Protein 3DMI (pdb70)

InterPro domains:
  IPR008168 Cytochrome c, class IC [PR00605] (57-68)
  IPR008168 Cytochrome c, class IC [PR00605] (102-124)
  IPR009056 Cytochrome c-like domain [PF13442] (48-124)
  IPR009056 Cytochrome c-like domain [PS51007] (46-128)
  IPR023655 Cytochrome c6 [MF_00594] (46-132)
  IPR023655 Cytochrome c6 [PTHR34688] (29-133)
  IPR036909 Cytochrome c-like domain superfamily [G3DSA:1.10.760.10] (46-133)
  IPR036909 Cytochrome c-like domain superfamily [SSF46626] (40-132)

Struct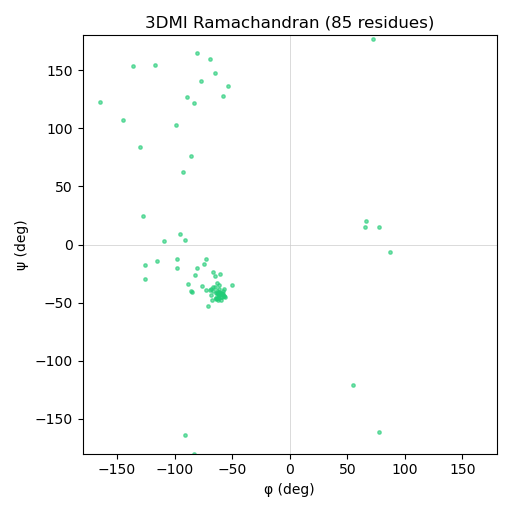ure (mmCIF, N/CA/C/O backbone):
data_3DMI
#
_entry.id   3DMI
#
_cell.length_a   80.385
_cell.length_b   80.385
_cell.length_c   80.385
_cell.angle_alpha   90.00
_cell.angle_beta   90.00
_cell.angle_gamma   90.00
#
_symmetry.space_group_name_H-M   'I 2 3'
#
loop_
_entity.id
_entity.type
_entity.pdbx_description
1 polymer 'cytochrome c6'
2 non-polymer 'MAGNESIUM ION'
3 non-polymer 'HEME C'
4 water water
#
loop_
_atom_site.group_PDB
_atom_site.id
_atom_site.type_symbol
_atom_site.label_atom_id
_atom_site.label_alt_id
_atom_site.label_comp_id
_atom_site.label_asym_id
_atom_site.label_entity_id
_atom_site.label_seq_id
_atom_site.pdbx_PDB_ins_code
_atom_site.Cartn_x
_atom_site.Cartn_y
_atom_site.Cartn_z
_atom_site.occupancy
_atom_site.B_iso_or_equiv
_atom_site.auth_seq_id
_atom_site.auth_comp_id
_atom_site.auth_asym_id
_atom_site.auth_atom_id
_atom_site.pdbx_PDB_model_num
ATOM 1 N N . GLY A 1 1 ? 5.704 83.070 34.332 1.00 17.10 46 GLY A N 1
ATOM 2 C CA . GLY A 1 1 ? 6.710 83.280 33.253 1.00 15.74 46 GLY A CA 1
ATOM 3 C C . GLY A 1 1 ? 6.144 83.936 32.008 1.00 15.31 46 GLY A C 1
ATOM 4 O O . GLY A 1 1 ? 4.944 84.216 31.924 1.00 15.96 46 GLY A O 1
ATOM 5 N N . ASP A 1 2 ? 7.020 84.177 31.038 1.00 13.98 47 ASP A N 1
ATOM 6 C CA . ASP A 1 2 ? 6.640 84.749 29.754 1.00 12.77 47 ASP A CA 1
ATOM 7 C C . ASP A 1 2 ? 6.517 83.604 28.755 1.00 12.39 47 ASP A C 1
ATOM 8 O O . ASP A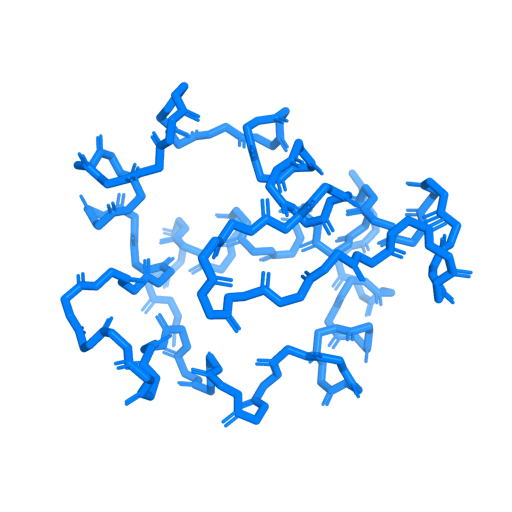 1 2 ? 7.528 83.077 28.276 1.00 12.56 47 ASP A O 1
ATOM 13 N N . VAL A 1 3 ? 5.284 83.200 28.448 1.00 11.63 48 VAL A N 1
ATOM 14 C CA . VAL A 1 3 ? 5.063 82.055 27.552 1.00 11.24 48 VAL A CA 1
ATOM 15 C C . VAL A 1 3 ? 5.333 82.372 26.079 1.00 11.04 48 VAL A C 1
ATOM 16 O O . VAL A 1 3 ? 5.479 81.465 25.262 1.00 11.22 48 VAL A O 1
ATOM 20 N N . GLY A 1 4 ? 5.393 83.660 25.748 1.00 10.88 49 GLY A N 1
ATOM 21 C CA . GLY A 1 4 ? 5.743 84.091 24.394 1.00 10.52 49 GLY A CA 1
ATOM 22 C C . GLY A 1 4 ? 7.216 83.833 24.146 1.00 10.44 49 GLY A C 1
ATOM 23 O O . GLY A 1 4 ? 7.596 83.184 23.167 1.00 10.87 49 GLY A O 1
ATOM 24 N N . ALA A 1 5 ? 8.043 84.338 25.058 1.00 10.37 50 ALA A N 1
ATOM 25 C CA . ALA A 1 5 ? 9.466 84.042 25.062 1.00 9.82 50 ALA A CA 1
ATOM 26 C C . ALA A 1 5 ? 9.664 82.534 25.178 1.00 9.81 50 ALA A C 1
ATOM 27 O O . ALA A 1 5 ? 10.495 81.967 24.472 1.00 9.90 50 ALA A O 1
ATOM 29 N N . GLY A 1 6 ? 8.876 81.892 26.047 1.00 9.02 51 GLY A N 1
ATOM 30 C CA . GLY A 1 6 ? 8.940 80.439 26.239 1.00 9.05 51 GLY A CA 1
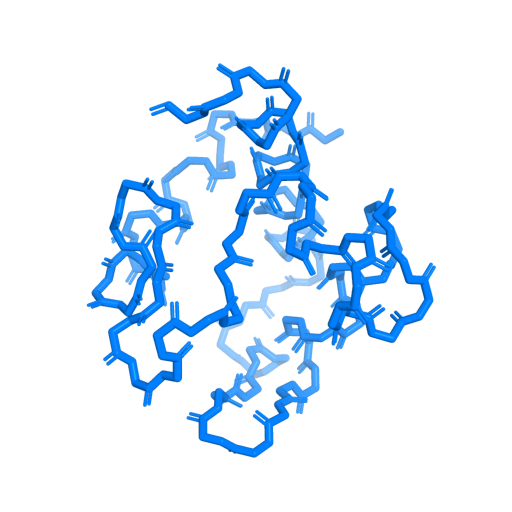ATOM 31 C C . GLY A 1 6 ? 8.704 79.646 24.963 1.00 8.86 51 GLY A C 1
ATOM 32 O O . GLY A 1 6 ? 9.431 78.693 24.671 1.00 8.49 51 GLY A O 1
ATOM 33 N N . GLU A 1 7 ? 7.703 80.052 24.184 1.00 9.02 52 GLU A N 1
ATOM 34 C CA . GLU A 1 7 ? 7.419 79.389 22.913 1.00 9.50 52 GLU A CA 1
ATOM 35 C C . GLU A 1 7 ? 8.585 79.514 21.929 1.00 9.39 52 GLU A C 1
ATOM 36 O O . GLU A 1 7 ? 8.938 78.544 21.244 1.00 8.79 52 GLU A O 1
ATOM 42 N N . GLN A 1 8 ? 9.189 80.702 21.873 1.00 9.82 53 GLN A N 1
ATOM 43 C CA . GLN A 1 8 ? 10.342 80.926 20.999 1.00 10.58 53 GLN A CA 1
ATOM 44 C C . GLN A 1 8 ? 11.522 80.035 21.402 1.00 9.74 53 GLN A C 1
ATOM 45 O O . GLN A 1 8 ? 12.158 79.408 20.552 1.00 10.32 53 GLN A O 1
ATOM 51 N N . ILE A 1 9 ? 11.802 79.980 22.700 1.00 9.05 54 ILE A N 1
ATOM 52 C CA . ILE A 1 9 ? 12.858 79.106 23.228 1.00 8.72 54 ILE A CA 1
ATOM 53 C C . ILE A 1 9 ? 12.542 77.648 22.905 1.00 8.26 54 ILE A C 1
ATOM 54 O O . ILE A 1 9 ? 13.424 76.883 22.501 1.00 8.45 54 ILE A O 1
ATOM 59 N N . PHE A 1 10 ? 11.274 77.272 23.056 1.00 7.91 55 PHE A N 1
ATOM 60 C CA . PHE A 1 10 ? 10.853 75.902 22.770 1.00 7.85 55 PHE A CA 1
ATOM 61 C C . PHE A 1 10 ? 11.084 75.554 21.307 1.00 8.71 55 PHE A C 1
ATOM 62 O O . PHE A 1 10 ? 11.656 74.508 20.989 1.00 8.57 55 PHE A O 1
ATOM 70 N N . ASN A 1 11 ? 10.662 76.443 20.412 1.00 9.36 56 ASN A N 1
ATOM 71 C CA . ASN A 1 11 ? 10.825 76.176 18.993 1.00 10.53 56 ASN A CA 1
ATOM 72 C C . ASN A 1 11 ? 12.292 76.021 18.594 1.00 10.42 56 ASN A C 1
ATOM 73 O O . ASN A 1 11 ? 12.621 75.199 17.731 1.00 11.72 56 ASN A O 1
ATOM 78 N N . ALA A 1 12 ? 13.165 76.784 19.251 1.00 10.26 57 ALA A N 1
ATOM 79 C CA . ALA A 1 12 ? 14.592 76.772 18.926 1.00 10.22 57 ALA A CA 1
ATOM 80 C C . ALA A 1 12 ? 15.382 75.630 19.569 1.00 9.92 57 ALA A C 1
ATOM 81 O O . ALA A 1 12 ? 16.416 75.224 19.032 1.00 11.66 57 ALA A O 1
ATOM 83 N N . ASN A 1 13 ? 14.905 75.111 20.705 1.00 8.78 58 ASN A N 1
ATOM 84 C CA . ASN A 1 13 ? 15.702 74.190 21.518 1.00 8.09 58 ASN A CA 1
ATOM 85 C C . ASN A 1 13 ? 15.054 72.848 21.845 1.00 7.72 58 ASN A C 1
ATOM 86 O O . ASN A 1 13 ? 15.750 71.912 22.252 1.00 8.76 58 ASN A O 1
ATOM 91 N N . CYS A 1 14 ? 13.730 72.762 21.692 1.00 7.63 59 CYS A N 1
ATOM 92 C CA . CYS A 1 14 ? 12.972 71.621 22.210 1.00 7.29 59 CYS A CA 1
ATOM 93 C C . CYS A 1 14 ? 12.113 70.909 21.187 1.00 7.56 59 CYS A C 1
ATOM 94 O O . CYS A 1 14 ? 11.877 69.708 21.325 1.00 7.77 59 CYS A O 1
ATOM 97 N N . ALA A 1 15 ? 11.630 71.637 20.182 1.00 7.59 60 ALA A N 1
ATOM 98 C CA . ALA A 1 15 ? 10.642 71.084 19.257 1.00 8.73 60 ALA A CA 1
ATOM 99 C C . ALA A 1 15 ? 11.177 69.949 18.381 1.00 8.95 60 ALA A C 1
ATOM 100 O O . ALA A 1 15 ? 10.402 69.121 17.911 1.00 10.15 60 ALA A O 1
ATOM 102 N N . ALA A 1 16 ? 12.488 69.889 18.166 1.00 9.14 61 ALA A N 1
ATOM 103 C CA . ALA A 1 16 ? 13.052 68.783 17.384 1.00 9.39 61 ALA A CA 1
ATOM 104 C C . ALA A 1 16 ? 12.781 67.427 18.040 1.00 9.24 61 ALA A C 1
ATOM 105 O O . ALA A 1 16 ? 12.527 66.437 17.343 1.00 10.88 61 ALA A O 1
ATOM 107 N N . CYS A 1 17 ? 12.853 67.370 19.371 1.00 8.78 62 CYS A N 1
ATOM 108 C CA . CYS A 1 17 ? 12.550 66.147 20.107 1.00 7.73 62 CYS A CA 1
ATOM 109 C C . CYS A 1 17 ? 11.136 66.098 20.682 1.00 7.84 62 CYS A C 1
ATOM 110 O O . CYS A 1 17 ? 10.645 65.019 21.009 1.00 8.09 62 CYS A O 1
ATOM 113 N N . HIS A 1 18 ? 10.499 67.256 20.827 1.00 7.58 63 HIS A N 1
ATOM 114 C CA . HIS A 1 18 ? 9.226 67.350 21.544 1.00 7.34 63 HIS A CA 1
ATOM 115 C C . HIS A 1 18 ? 8.119 68.051 20.730 1.00 8.30 63 HIS A C 1
ATOM 116 O O . HIS A 1 18 ? 7.179 68.582 21.311 1.00 8.46 63 HIS A O 1
ATOM 123 N N . ALA A 1 19 ? 8.214 68.049 19.397 1.00 9.49 64 ALA A N 1
ATOM 124 C CA . ALA A 1 19 ? 7.177 68.691 18.573 1.00 10.05 64 ALA A CA 1
ATOM 125 C C . ALA A 1 19 ? 5.789 68.169 18.919 1.00 10.16 64 ALA A C 1
ATOM 126 O O . ALA A 1 19 ? 5.604 66.962 19.106 1.00 10.51 64 ALA A O 1
ATOM 128 N N . GLY A 1 20 ? 4.827 69.084 19.012 1.00 10.47 65 GLY A N 1
ATOM 129 C CA . GLY A 1 20 ? 3.454 68.731 19.354 1.00 10.64 65 GLY A CA 1
ATOM 130 C C . GLY A 1 20 ? 3.315 68.183 20.759 1.00 10.42 65 GLY A C 1
ATOM 131 O O . GLY A 1 20 ? 2.300 67.572 21.095 1.00 10.89 65 GLY A O 1
ATOM 132 N N . GLY 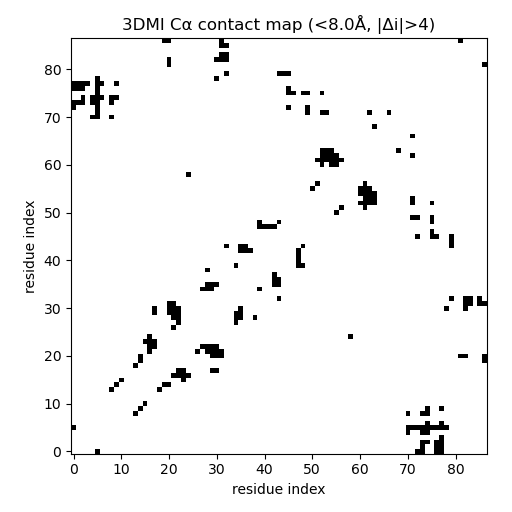A 1 21 ? 4.351 68.388 21.574 1.00 9.95 66 GLY A N 1
ATOM 133 C CA . GLY A 1 21 ? 4.386 67.899 22.951 1.00 9.86 66 GLY A CA 1
ATOM 134 C C . GLY A 1 21 ? 4.688 66.419 23.089 1.00 9.15 66 GLY A C 1
ATOM 135 O O . GLY A 1 21 ? 4.480 65.836 24.155 1.00 9.60 66 GLY A O 1
ATOM 136 N N . GLN A 1 22 ? 5.188 65.803 22.024 1.00 8.54 67 GLN A N 1
ATOM 137 C CA . GLN A 1 22 ? 5.481 64.371 22.057 1.00 8.37 67 GLN A CA 1
ATOM 138 C C . GLN A 1 22 ? 6.926 64.135 22.509 1.00 8.00 67 GLN A C 1
ATOM 139 O O . GLN A 1 22 ? 7.539 65.020 23.096 1.00 7.27 67 GLN A O 1
ATOM 145 N N . ASN A 1 23 ? 7.452 62.935 22.290 1.00 7.12 68 ASN A N 1
ATOM 146 C CA . ASN A 1 23 ? 8.854 62.658 22.604 1.00 7.41 68 ASN A CA 1
ATOM 147 C C . ASN A 1 23 ? 9.424 61.695 21.581 1.00 7.89 68 ASN A C 1
ATOM 148 O O . ASN A 1 23 ? 9.106 60.512 21.595 1.00 8.12 68 ASN A O 1
ATOM 153 N N . VAL A 1 24 ? 10.268 62.221 20.701 1.00 8.38 69 VAL A N 1
ATOM 154 C CA . VAL A 1 24 ? 10.817 61.442 19.594 1.00 8.90 69 VAL A CA 1
ATOM 155 C C . VAL A 1 24 ? 11.655 60.260 20.067 1.00 9.07 69 VAL A C 1
ATOM 156 O O . VAL A 1 24 ? 11.569 59.146 19.524 1.00 9.01 69 VAL A O 1
ATOM 160 N N . ILE A 1 25 ? 12.475 60.515 21.081 1.00 9.37 70 ILE A N 1
ATOM 161 C CA . ILE A 1 25 ? 13.513 59.581 21.496 1.00 10.38 70 ILE A CA 1
ATOM 162 C C . ILE A 1 25 ? 13.019 58.561 22.517 1.00 9.88 70 ILE A C 1
ATOM 163 O O . ILE A 1 25 ? 13.467 57.420 22.515 1.00 9.94 70 ILE A O 1
ATOM 168 N N . MET A 1 26 ? 12.104 58.985 23.39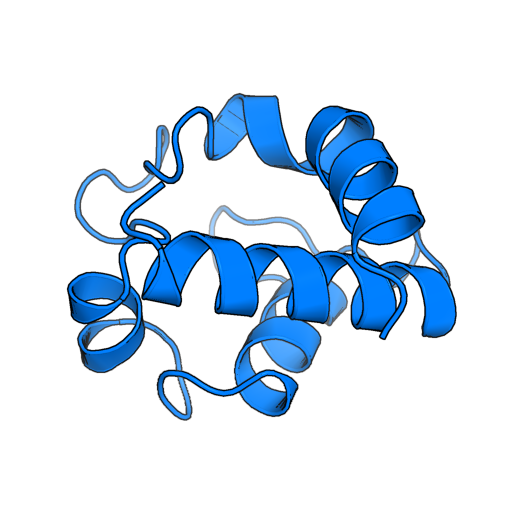0 1.00 9.59 71 MET A N 1
ATOM 169 C CA . MET A 1 26 ? 11.507 58.109 24.387 1.00 10.04 71 MET A CA 1
ATOM 170 C C . MET A 1 26 ? 9.999 58.289 24.303 1.00 9.11 71 MET A C 1
ATOM 171 O O . MET A 1 26 ? 9.429 59.097 25.036 1.00 8.55 71 MET A O 1
ATOM 176 N N . PRO A 1 27 ? 9.349 57.566 23.376 1.00 8.35 72 PRO A N 1
ATOM 177 C CA . PRO A 1 27 ? 7.968 57.836 22.951 1.00 8.16 72 PRO A CA 1
ATOM 178 C C . PRO A 1 27 ? 6.903 58.008 24.035 1.00 8.00 72 PRO A C 1
ATOM 179 O O . PRO A 1 27 ? 5.975 58.807 23.862 1.00 7.82 72 PRO A O 1
ATOM 183 N N . GLU A 1 28 ? 7.013 57.275 25.136 1.00 7.84 73 GLU A N 1
ATOM 184 C CA . GLU A 1 28 ? 5.998 57.394 26.175 1.00 8.27 73 GLU A CA 1
ATOM 185 C C . GLU A 1 28 ? 6.196 58.598 27.086 1.00 7.84 73 GLU A C 1
ATOM 186 O O . GLU A 1 28 ? 5.247 59.040 27.735 1.00 8.24 73 GLU A O 1
ATOM 192 N N . LYS A 1 29 ? 7.412 59.137 27.115 1.00 7.58 74 LYS A N 1
ATOM 193 C CA . LYS A 1 29 ? 7.739 60.187 28.075 1.00 7.55 74 LYS A CA 1
ATOM 194 C C . LYS A 1 29 ? 7.513 61.563 27.463 1.00 7.17 74 LYS A C 1
ATOM 195 O O . LYS A 1 29 ? 8.424 62.392 27.344 1.00 6.75 74 LYS A O 1
ATOM 201 N N . THR A 1 30 ? 6.255 61.816 27.116 1.00 7.19 75 THR A N 1
ATOM 202 C CA . THR A 1 30 ? 5.887 63.013 26.374 1.00 6.94 75 THR A CA 1
ATOM 203 C C . THR A 1 30 ? 5.710 64.209 27.295 1.00 6.45 75 THR A C 1
ATOM 204 O O . THR A 1 30 ? 5.868 64.100 28.520 1.00 6.57 75 THR A O 1
ATOM 208 N N . LEU A 1 31 ? 5.372 65.347 26.699 1.00 6.53 76 LEU A N 1
ATOM 209 C CA . LEU A 1 31 ? 5.091 66.557 27.461 1.00 6.51 76 LEU A CA 1
ATOM 210 C C . LEU A 1 31 ? 3.594 66.725 27.718 1.00 6.93 76 LEU A C 1
ATOM 211 O O . LEU A 1 31 ? 3.168 67.763 28.219 1.00 7.25 76 LEU A O 1
ATOM 216 N N . GLU A 1 32 ? 2.807 65.700 27.395 1.00 7.19 77 GLU A N 1
ATOM 217 C CA . GLU A 1 32 ? 1.390 65.690 27.762 1.00 7.80 77 GLU A CA 1
ATOM 218 C C . GLU A 1 32 ? 1.268 65.640 29.279 1.00 7.12 77 GLU A C 1
ATOM 219 O O . GLU A 1 32 ? 2.117 65.049 29.965 1.00 7.41 77 GLU A O 1
ATOM 225 N N . LYS A 1 33 ? 0.225 66.269 29.807 1.00 7.15 78 LYS A N 1
ATOM 226 C CA . LYS A 1 33 ? 0.093 66.399 31.265 1.00 7.47 78 LYS A CA 1
ATOM 227 C C . LYS A 1 33 ? 0.108 65.051 31.985 1.00 7.24 78 LYS A C 1
ATOM 228 O O . LYS A 1 33 ? 0.718 64.919 33.048 1.00 7.79 78 LYS A O 1
ATOM 234 N N . GLU A 1 34 ? -0.519 64.048 31.380 1.00 7.31 79 GLU A N 1
ATOM 235 C CA . GLU A 1 34 ? -0.581 62.716 31.968 1.00 7.14 79 GLU A CA 1
ATOM 236 C C . GLU A 1 34 ? 0.799 62.061 32.019 1.00 7.21 79 GLU A C 1
ATOM 237 O O . GLU A 1 34 ? 1.125 61.353 32.975 1.00 7.36 79 GLU A O 1
ATOM 243 N N . ALA A 1 35 ? 1.608 62.299 30.991 1.00 6.84 80 ALA A N 1
ATOM 244 C CA . ALA A 1 35 ? 2.962 61.752 30.956 1.00 7.23 80 ALA A CA 1
ATOM 245 C C . ALA A 1 35 ? 3.871 62.470 31.944 1.00 7.61 80 ALA A C 1
ATOM 246 O O . ALA A 1 35 ? 4.691 61.835 32.613 1.00 7.62 80 ALA A O 1
ATOM 248 N N . LEU A 1 36 ? 3.724 63.787 32.059 1.00 7.50 81 LEU A N 1
ATOM 249 C CA . LEU A 1 36 ? 4.455 64.528 33.092 1.00 7.51 81 LEU A CA 1
ATOM 250 C C . LEU A 1 36 ? 4.123 63.993 34.481 1.00 7.34 81 LEU A C 1
ATOM 251 O O . LEU A 1 36 ? 5.014 63.818 35.322 1.00 7.53 81 LEU A O 1
ATOM 256 N N . ASP A 1 37 ? 2.842 63.712 34.719 1.00 7.36 82 ASP A N 1
ATOM 257 C CA . ASP A 1 37 ? 2.424 63.165 36.007 1.00 7.06 82 ASP A CA 1
ATOM 258 C C . ASP A 1 37 ? 3.148 61.853 36.307 1.00 7.27 82 ASP A C 1
ATOM 259 O O . ASP A 1 37 ? 3.543 61.602 37.450 1.00 7.70 82 ASP A O 1
ATOM 264 N N . GLN A 1 38 ? 3.320 61.021 35.283 1.00 6.90 83 GLN A N 1
ATOM 265 C CA . GLN A 1 38 ? 3.872 59.676 35.456 1.00 7.41 83 GLN A CA 1
ATOM 266 C C . GLN A 1 38 ? 5.391 59.604 35.457 1.00 7.25 83 GLN A C 1
ATOM 267 O O . GLN A 1 38 ? 5.979 58.863 36.244 1.00 7.08 83 GLN A O 1
ATOM 273 N N . TYR A 1 39 ? 6.023 60.364 34.568 1.00 6.85 84 TYR A N 1
ATOM 274 C CA . TYR A 1 39 ? 7.417 60.146 34.219 1.00 6.78 84 TYR A CA 1
ATOM 275 C C . TYR A 1 39 ? 8.378 61.266 34.598 1.00 6.70 84 TYR A C 1
ATOM 276 O O . TYR A 1 39 ? 9.593 61.054 34.566 1.00 7.12 84 TYR A O 1
ATOM 285 N N . LEU A 1 40 ? 7.868 62.451 34.938 1.00 6.85 85 LEU A N 1
ATOM 286 C CA . LEU A 1 40 ? 8.760 63.545 35.323 1.00 6.78 85 LEU A CA 1
ATOM 287 C C . LEU A 1 40 ? 9.010 63.501 36.823 1.00 6.94 85 LEU A C 1
ATOM 288 O O . LEU A 1 40 ? 8.064 63.474 37.606 1.00 7.25 85 LEU A O 1
ATOM 293 N N . ALA A 1 41 ? 10.280 63.489 37.220 1.00 7.83 86 ALA A N 1
ATOM 294 C CA . ALA A 1 41 ? 10.629 63.521 38.638 1.00 8.64 86 ALA A CA 1
ATOM 295 C C . ALA A 1 41 ? 10.038 64.769 39.273 1.00 9.38 86 ALA A C 1
ATOM 296 O O . ALA A 1 41 ? 10.237 65.882 38.769 1.00 9.39 86 ALA A O 1
ATOM 298 N N . GLY A 1 42 ? 9.304 64.592 40.369 1.00 10.08 87 GLY A N 1
ATOM 299 C CA . GLY A 1 42 ? 8.646 65.716 41.016 1.00 10.78 87 GLY A CA 1
ATOM 300 C C . GLY A 1 42 ? 7.266 66.049 40.471 1.00 11.08 87 GLY A C 1
ATOM 301 O O . GLY A 1 42 ? 6.577 66.908 41.009 1.00 12.66 87 GLY A O 1
ATOM 302 N N . GLY A 1 43 ? 6.863 65.374 39.395 1.00 10.93 88 GLY A N 1
ATOM 303 C CA . GLY A 1 43 ? 5.539 65.561 38.808 1.00 10.94 88 GLY A CA 1
ATOM 304 C C . GLY A 1 43 ? 5.357 66.803 37.955 1.00 10.93 88 GLY A C 1
ATOM 305 O O . GLY A 1 43 ? 6.330 67.431 37.501 1.00 11.19 88 GLY A O 1
ATOM 306 N N . ARG A 1 44 ? 4.095 67.166 37.748 1.00 11.06 89 ARG A N 1
ATOM 307 C CA . ARG A 1 44 ? 3.714 68.182 36.781 1.00 12.14 89 ARG A CA 1
ATOM 308 C C . ARG A 1 44 ? 3.787 69.582 37.395 1.00 12.60 89 ARG A C 1
ATOM 309 O O . ARG A 1 44 ? 2.765 70.181 37.729 1.00 13.54 89 ARG A O 1
ATOM 317 N N . THR A 1 45 ? 5.002 70.103 37.543 1.00 12.57 90 THR A N 1
ATOM 318 C CA . THR A 1 45 ? 5.188 71.448 38.098 1.00 12.75 90 THR A CA 1
ATOM 319 C C . THR A 1 45 ? 6.227 72.214 37.292 1.00 12.85 90 THR A C 1
ATOM 320 O O . THR A 1 45 ? 7.109 71.604 36.687 1.00 12.06 90 THR A O 1
ATOM 324 N N . GLU A 1 46 ? 6.141 73.545 37.296 1.00 12.94 91 GLU A N 1
ATOM 325 C CA . GLU A 1 46 ? 7.165 74.359 36.636 1.00 13.57 91 GLU A CA 1
ATOM 326 C C . GLU A 1 46 ? 8.554 74.079 37.236 1.00 12.51 91 GLU A C 1
ATOM 327 O O . GLU A 1 46 ? 9.538 73.959 36.502 1.00 12.02 91 GLU A O 1
ATOM 333 N N . LYS A 1 47 ? 8.626 73.951 38.560 1.00 11.77 92 LYS A N 1
ATOM 334 C CA . LYS A 1 47 ? 9.878 73.631 39.246 1.00 11.69 92 LYS A CA 1
ATOM 335 C C . LYS A 1 47 ? 10.504 72.323 38.738 1.00 10.64 92 LYS A C 1
ATOM 336 O O . LYS A 1 47 ? 11.708 72.264 38.500 1.00 10.40 92 LYS A O 1
ATOM 342 N N . SER A 1 48 ? 9.686 71.286 38.556 1.00 10.05 93 SER A N 1
ATOM 343 C CA . SER A 1 48 ? 10.198 70.002 38.087 1.00 9.55 93 SER A CA 1
ATOM 344 C C . SER A 1 48 ? 10.675 70.101 36.643 1.00 8.34 93 SER A C 1
ATOM 345 O O . SER A 1 48 ? 11.695 69.501 36.288 1.00 8.36 93 SER A O 1
ATOM 348 N N . ILE A 1 49 ? 9.945 70.856 35.819 1.00 7.59 94 ILE A N 1
ATOM 349 C CA . ILE A 1 49 ? 10.348 71.089 34.422 1.00 7.24 94 ILE A CA 1
ATOM 350 C C . ILE A 1 49 ? 11.675 71.852 34.354 1.00 7.11 94 ILE A C 1
ATOM 351 O O . ILE A 1 49 ? 12.573 71.478 33.607 1.00 6.98 94 ILE A O 1
ATOM 356 N N . ILE A 1 50 ? 11.799 72.904 35.159 1.00 7.09 95 ILE A N 1
ATOM 357 C CA . ILE A 1 50 ? 13.041 73.673 35.229 1.00 7.14 95 ILE A CA 1
ATOM 358 C C . ILE A 1 50 ? 14.222 72.778 35.591 1.00 7.29 95 ILE A C 1
ATOM 359 O O . ILE A 1 50 ? 15.281 72.852 34.966 1.00 7.34 95 ILE A O 1
ATOM 364 N N . SER A 1 51 ? 14.040 71.917 36.585 1.00 7.45 96 SER A N 1
ATOM 365 C CA . SER A 1 51 ? 15.122 71.035 37.018 1.00 7.96 96 SER A CA 1
ATOM 366 C C . SER A 1 51 ? 15.601 70.131 35.871 1.00 7.68 96 SER A C 1
ATOM 367 O O . SER A 1 51 ? 16.806 70.001 35.607 1.00 8.06 96 SER A O 1
ATOM 370 N N . GLN A 1 52 ? 14.659 69.514 35.170 1.00 7.66 97 GLN A N 1
ATOM 371 C CA . GLN A 1 52 ? 15.041 68.633 34.082 1.00 7.02 97 GLN A CA 1
ATOM 372 C C . GLN A 1 52 ? 15.638 69.358 32.883 1.00 6.78 97 GLN A C 1
ATOM 373 O O . GLN A 1 52 ? 16.584 68.864 32.274 1.00 7.01 97 GLN A O 1
ATOM 379 N N . VAL A 1 53 ? 15.096 70.520 32.542 1.00 5.89 98 VAL A N 1
ATOM 380 C CA . VAL A 1 53 ? 15.674 71.308 31.458 1.00 6.22 98 VAL A CA 1
ATOM 381 C C . VAL A 1 53 ? 17.105 71.737 31.816 1.00 6.42 98 VAL A C 1
ATOM 382 O O . VAL A 1 53 ? 18.015 71.668 30.982 1.00 6.04 98 VAL A O 1
ATOM 386 N N . THR A 1 54 ? 17.308 72.152 33.062 1.00 6.32 99 THR A N 1
ATOM 387 C CA . THR A 1 54 ? 18.605 72.676 33.458 1.00 6.57 99 THR A CA 1
ATOM 388 C C . THR A 1 54 ? 19.684 71.588 33.445 1.00 6.29 99 THR A C 1
ATOM 389 O O . THR A 1 54 ? 20.766 71.789 32.898 1.00 6.95 99 THR A O 1
ATOM 393 N N . GLY A 1 55 ? 19.380 70.442 34.044 1.00 6.78 100 GLY A N 1
ATOM 394 C CA . GLY A 1 55 ? 20.387 69.393 34.205 1.00 6.73 100 GLY A CA 1
ATOM 395 C C . GLY A 1 55 ? 20.371 68.265 33.188 1.00 7.10 100 GLY A C 1
ATOM 396 O O . GLY A 1 55 ? 21.325 67.484 33.121 1.00 7.77 100 GLY A O 1
ATOM 397 N N . GLY A 1 56 ? 19.305 68.182 32.394 1.00 6.98 101 GLY A N 1
ATOM 398 C CA . GLY A 1 56 ? 19.118 67.069 31.470 1.00 7.33 101 GLY A CA 1
ATOM 399 C C . GLY A 1 56 ? 18.754 65.784 32.185 1.00 8.17 101 GLY A C 1
ATOM 400 O O . GLY A 1 56 ? 18.674 65.744 33.412 1.00 8.68 101 GLY A O 1
ATOM 401 N N . LYS A 1 57 ? 18.502 64.740 31.401 1.00 8.54 102 LYS A N 1
ATOM 402 C CA . LYS A 1 57 ? 18.295 63.404 31.935 1.00 9.45 102 LYS A CA 1
ATOM 403 C C . LYS A 1 57 ? 18.395 62.393 30.811 1.00 10.11 102 LYS A C 1
ATOM 404 O O . LYS A 1 57 ? 17.660 62.483 29.830 1.00 9.90 102 LYS A O 1
ATOM 410 N N . ASN A 1 58 ? 19.308 61.438 30.964 1.00 10.87 103 ASN A N 1
ATOM 411 C CA . ASN A 1 58 ? 19.503 60.383 29.970 1.00 11.39 103 ASN A CA 1
ATOM 412 C C . ASN A 1 58 ? 19.763 60.968 28.584 1.00 11.31 103 ASN A C 1
ATOM 413 O O . ASN A 1 58 ? 20.705 61.731 28.422 1.00 11.64 103 ASN A O 1
ATOM 418 N N . ALA A 1 59 ? 18.931 60.644 27.594 1.00 11.05 104 ALA A N 1
ATOM 419 C CA . ALA A 1 59 ? 19.128 61.161 26.247 1.00 11.40 104 ALA A CA 1
ATOM 420 C C . ALA A 1 59 ? 18.780 62.650 26.101 1.00 11.00 104 ALA A C 1
ATOM 421 O O . ALA A 1 59 ? 19.119 63.274 25.088 1.00 13.02 104 ALA A O 1
ATOM 423 N N . MET A 1 60 ? 18.108 63.227 27.097 1.00 9.71 105 MET A N 1
ATOM 424 C CA . MET A 1 60 ? 17.809 64.651 27.039 1.00 8.51 105 MET A CA 1
ATOM 425 C C . MET A 1 60 ? 19.000 65.469 27.539 1.00 8.09 105 MET A C 1
ATOM 426 O O . MET A 1 60 ? 19.431 65.293 28.682 1.00 8.12 105 MET A O 1
ATOM 431 N N . PRO A 1 61 ? 19.533 66.365 26.686 1.00 7.94 106 PRO A N 1
ATOM 432 C CA . PRO A 1 61 ? 20.674 67.152 27.125 1.00 7.61 106 PRO A CA 1
ATOM 433 C C . PRO A 1 61 ? 20.340 68.181 28.201 1.00 7.65 106 PRO A C 1
ATOM 434 O O . PRO A 1 61 ? 19.177 68.566 28.374 1.00 7.86 106 PRO A O 1
ATOM 438 N N . ALA A 1 62 ? 21.382 68.601 28.911 1.00 7.43 107 ALA A N 1
ATOM 439 C CA . ALA A 1 62 ? 21.299 69.723 29.840 1.00 7.14 107 ALA A CA 1
ATOM 440 C C . ALA A 1 62 ? 21.313 71.036 29.081 1.00 7.37 107 ALA A C 1
ATOM 441 O O . ALA A 1 62 ? 22.077 71.193 28.117 1.00 7.14 107 ALA A O 1
ATOM 443 N N . PHE A 1 63 ? 20.498 71.982 29.544 1.00 6.63 108 PHE A N 1
ATOM 444 C CA . PHE A 1 63 ? 20.415 73.314 28.937 1.00 7.14 108 PHE A CA 1
ATOM 445 C C . PHE A 1 63 ? 21.015 74.416 29.798 1.00 7.46 108 PHE A C 1
ATOM 446 O O . PHE A 1 63 ? 20.986 75.570 29.412 1.00 7.74 108 PHE A O 1
ATOM 454 N N . GLY A 1 64 ? 21.587 74.047 30.943 1.00 7.96 109 GLY A N 1
ATOM 455 C CA . GLY A 1 64 ? 22.185 75.017 31.873 1.00 8.59 109 GLY A CA 1
ATOM 456 C C . GLY A 1 64 ? 23.329 75.842 31.302 1.00 9.26 109 GLY A C 1
ATOM 457 O O . GLY A 1 64 ? 23.592 76.950 31.779 1.00 10.17 109 GLY A O 1
ATOM 458 N N . GLY A 1 65 ? 24.019 75.313 30.293 1.00 9.32 110 GLY A N 1
ATOM 459 C CA . GLY A 1 65 ? 25.047 76.094 29.585 1.00 9.53 110 GLY A CA 1
ATOM 460 C C . GLY A 1 65 ? 24.513 76.950 28.447 1.00 9.67 110 GLY A C 1
ATOM 461 O O . GLY A 1 65 ? 24.944 78.099 28.257 1.00 10.65 110 GLY A O 1
ATOM 462 N N . ARG A 1 66 ? 23.563 76.393 27.700 1.00 9.41 111 ARG A N 1
ATOM 463 C CA . ARG A 1 66 ? 23.036 77.032 26.497 1.00 9.85 111 ARG A CA 1
ATOM 464 C C . ARG A 1 66 ? 22.069 78.172 26.828 1.00 8.89 111 ARG A C 1
ATOM 465 O O . ARG A 1 66 ? 22.020 79.176 26.110 1.00 9.32 111 ARG A O 1
ATOM 473 N N . LEU A 1 67 ? 21.289 77.998 27.894 1.00 8.15 112 LEU A N 1
ATOM 474 C CA . LEU A 1 67 ? 20.233 78.944 28.249 1.00 7.62 112 LEU A CA 1
ATOM 475 C C . LEU A 1 67 ? 20.483 79.593 29.602 1.00 7.45 112 LEU A C 1
ATOM 476 O O . LEU A 1 67 ? 21.183 79.043 30.461 1.00 8.04 112 LEU A O 1
ATOM 481 N N . SER A 1 68 ? 19.920 80.783 29.781 1.00 7.09 113 SER A N 1
ATOM 482 C CA . SER A 1 68 ? 19.920 81.428 31.084 1.00 6.70 113 SER A CA 1
ATOM 483 C C . SER A 1 68 ? 18.812 80.848 31.958 1.00 7.07 113 SER A C 1
ATOM 484 O O . SER A 1 68 ? 17.891 80.186 31.463 1.00 6.81 113 SER A O 1
ATOM 487 N N . ASP A 1 69 ? 18.891 81.110 33.252 1.00 7.43 114 ASP A N 1
ATOM 488 C CA . ASP A 1 69 ? 17.844 80.649 34.151 1.00 7.32 114 ASP A CA 1
ATOM 489 C C . ASP A 1 69 ? 16.495 81.293 33.832 1.00 7.52 114 ASP A C 1
ATOM 490 O O . ASP A 1 69 ? 15.462 80.635 33.929 1.00 7.89 114 ASP A O 1
ATOM 495 N N . GLU A 1 70 ? 16.517 82.539 33.371 1.00 7.57 115 GLU A N 1
ATOM 496 C CA . GLU A 1 70 ? 15.292 83.199 32.920 1.00 8.00 115 GLU A CA 1
ATOM 497 C C . GLU A 1 70 ? 14.698 82.484 31.703 1.00 7.66 115 GLU A C 1
ATOM 498 O O . GLU A 1 70 ? 13.485 82.215 31.663 1.00 7.61 115 GLU A O 1
ATOM 504 N N . GLU A 1 71 ? 15.534 82.170 30.713 1.00 7.17 116 GLU A N 1
ATOM 505 C CA . GLU A 1 71 ? 15.062 81.458 29.520 1.00 7.15 116 GLU A CA 1
ATOM 506 C C . GLU A 1 71 ? 14.477 80.100 29.899 1.00 6.81 116 GLU A C 1
ATOM 507 O O . GLU A 1 71 ? 13.429 79.692 29.378 1.00 7.02 116 GLU A O 1
ATOM 513 N N . ILE A 1 72 ? 15.141 79.411 30.821 1.00 6.64 117 ILE A N 1
ATOM 514 C CA . ILE A 1 72 ? 14.665 78.106 31.274 1.00 6.84 117 ILE A CA 1
ATOM 515 C C . ILE A 1 72 ? 13.318 78.232 31.985 1.00 6.94 117 ILE A C 1
AT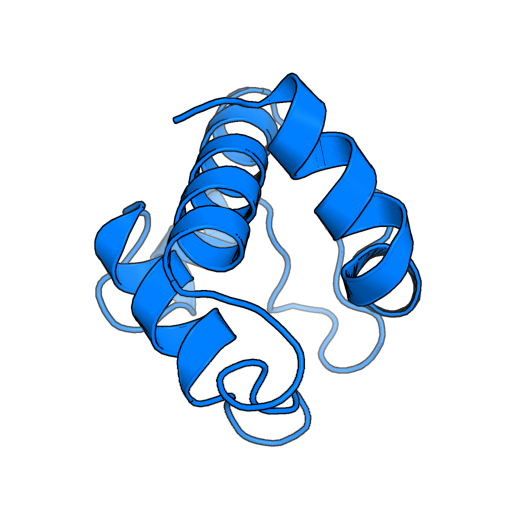OM 516 O O . ILE A 1 72 ? 12.419 77.407 31.769 1.00 7.00 117 ILE A O 1
ATOM 521 N N . ALA A 1 73 ? 13.171 79.268 32.814 1.00 7.38 118 ALA A N 1
ATOM 522 C CA . ALA A 1 73 ? 11.908 79.505 33.511 1.00 7.29 118 ALA A CA 1
ATOM 523 C C . ALA A 1 73 ? 10.778 79.795 32.529 1.00 7.35 118 ALA A C 1
ATOM 524 O O . ALA A 1 73 ? 9.645 79.306 32.696 1.00 7.90 118 ALA A O 1
ATOM 526 N N . ASN A 1 74 ? 11.088 80.557 31.489 1.00 7.35 119 ASN A N 1
ATOM 527 C CA . ASN A 1 74 ? 10.094 80.893 30.478 1.00 7.52 119 ASN A CA 1
ATOM 528 C C . ASN A 1 74 ? 9.667 79.695 29.640 1.00 7.39 119 ASN A C 1
ATOM 529 O O . ASN A 1 74 ? 8.469 79.508 29.395 1.00 7.56 119 ASN A O 1
ATOM 534 N N . VAL A 1 75 ? 10.624 78.874 29.217 1.00 6.88 120 VAL A N 1
ATOM 535 C CA . VAL A 1 75 ? 10.259 77.659 28.489 1.00 7.22 120 VAL A CA 1
ATOM 536 C C . VAL A 1 75 ? 9.473 76.699 29.386 1.00 7.09 120 VAL A C 1
ATOM 537 O O . VAL A 1 75 ? 8.526 76.060 28.912 1.00 6.87 120 VAL A O 1
ATOM 541 N N . ALA A 1 76 ? 9.828 76.619 30.671 1.00 7.08 121 ALA A N 1
ATOM 542 C CA . ALA A 1 76 ? 9.069 75.779 31.599 1.00 7.39 121 ALA A CA 1
ATOM 543 C C . ALA A 1 76 ? 7.612 76.226 31.717 1.00 7.40 121 ALA A C 1
ATOM 544 O O . ALA A 1 76 ? 6.700 75.390 31.691 1.00 7.31 121 ALA A O 1
ATOM 546 N N . ALA A 1 77 ? 7.400 77.538 31.810 1.00 7.17 122 ALA A N 1
ATOM 547 C CA . ALA A 1 77 ? 6.039 78.092 31.849 1.00 7.22 122 ALA A CA 1
ATOM 548 C C . ALA A 1 77 ? 5.257 77.720 30.595 1.00 7.29 122 ALA A C 1
ATOM 549 O O . ALA A 1 77 ? 4.086 77.344 30.670 1.00 7.99 122 ALA A O 1
ATOM 551 N N . TYR A 1 78 ? 5.900 77.851 29.435 1.00 7.63 123 TYR A N 1
ATOM 552 C CA . TYR A 1 78 ? 5.261 77.484 28.180 1.00 7.66 123 TYR A CA 1
ATOM 553 C C . TYR A 1 78 ? 4.884 75.995 28.125 1.00 7.57 123 TYR A C 1
ATOM 554 O O . TYR A 1 78 ? 3.792 75.640 27.676 1.00 7.67 123 TYR A O 1
ATOM 563 N N . VAL A 1 79 ? 5.785 75.130 28.584 1.0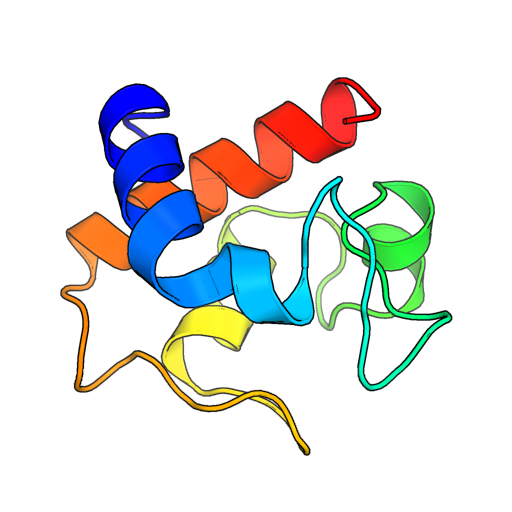0 7.46 124 VAL A N 1
ATOM 564 C CA . VAL A 1 79 ? 5.541 73.690 28.569 1.00 7.62 124 VAL A CA 1
ATOM 565 C C . VAL A 1 79 ? 4.368 73.349 29.482 1.00 7.53 124 VAL A C 1
ATOM 566 O O . VAL A 1 79 ? 3.473 72.602 29.086 1.00 7.74 124 VAL A O 1
ATOM 570 N N . LEU A 1 80 ? 4.354 73.908 30.686 1.00 7.73 125 LEU A N 1
ATOM 571 C CA . LEU A 1 80 ? 3.248 73.624 31.602 1.00 8.50 125 LEU A CA 1
ATOM 572 C C . LEU A 1 80 ? 1.897 74.103 31.061 1.00 8.38 125 LEU A C 1
ATOM 573 O O . LEU A 1 80 ? 0.912 73.357 31.093 1.00 8.56 125 LEU A O 1
ATOM 578 N N . ALA A 1 81 ? 1.850 75.329 30.546 1.00 8.07 126 ALA A N 1
ATOM 579 C CA . ALA A 1 81 ? 0.611 75.866 29.983 1.00 8.30 126 ALA A CA 1
ATOM 580 C C . ALA A 1 81 ? 0.139 75.035 28.792 1.00 8.47 126 ALA A C 1
ATOM 581 O O . ALA A 1 81 ? -1.058 74.755 28.647 1.00 8.83 126 ALA A O 1
ATOM 583 N N . SER A 1 82 ? 1.079 74.622 27.948 1.00 8.19 127 SER A N 1
ATOM 584 C CA . SER A 1 82 ? 0.759 73.807 26.777 1.00 8.49 127 SER A CA 1
ATOM 585 C C . SER A 1 82 ? 0.261 72.418 27.191 1.00 8.59 127 SER A C 1
ATOM 586 O O . SER A 1 82 ? -0.676 71.898 26.595 1.00 8.79 127 SER A O 1
ATOM 589 N N . ALA A 1 83 ? 0.880 71.827 28.212 1.00 8.59 128 ALA A N 1
ATOM 590 C CA . ALA A 1 83 ? 0.406 70.564 28.780 1.00 9.01 128 ALA A CA 1
ATOM 591 C C . ALA A 1 83 ? -1.027 70.691 29.298 1.00 9.29 128 ALA A C 1
ATOM 592 O O . ALA A 1 83 ? -1.865 69.827 29.037 1.00 9.55 128 ALA A O 1
ATOM 594 N N . GLU A 1 84 ? -1.310 71.772 30.018 1.00 9.84 129 GLU A N 1
ATOM 595 C CA . GLU A 1 84 ? -2.655 71.993 30.552 1.00 11.13 129 GLU A CA 1
ATOM 596 C C . GLU A 1 84 ? -3.658 72.185 29.425 1.00 11.41 129 GLU A C 1
ATOM 597 O O . GLU A 1 84 ? -4.844 71.875 29.591 1.00 12.60 129 GLU A O 1
ATOM 603 N N . ALA A 1 85 ? -3.168 72.674 28.286 1.00 10.91 130 ALA A N 1
ATOM 604 C CA . ALA A 1 85 ? -3.979 72.932 27.095 1.00 10.98 130 ALA A CA 1
ATOM 605 C C . ALA A 1 85 ? -4.033 71.740 26.137 1.00 11.23 130 ALA A C 1
ATOM 606 O O . ALA A 1 85 ? -4.610 71.838 25.051 1.00 11.72 130 ALA A O 1
ATOM 608 N N . GLY A 1 86 ? -3.428 70.624 26.530 1.00 11.00 131 GLY A N 1
ATOM 609 C CA . GLY A 1 86 ? -3.412 69.435 25.682 1.00 11.86 131 GLY A CA 1
ATOM 610 C C . GLY A 1 86 ? -2.628 69.561 24.389 1.00 12.75 131 GLY A C 1
ATOM 611 O O . GLY A 1 86 ? -2.856 68.789 23.453 1.00 13.56 131 GLY A O 1
ATOM 612 N N . TRP A 1 87 ? -1.712 70.531 24.321 1.00 12.73 132 TRP A N 1
ATOM 613 C CA . TRP A 1 87 ? -0.899 70.770 23.117 1.00 12.93 132 TRP A CA 1
ATOM 614 C C . TRP A 1 87 ? -1.760 70.942 21.856 1.00 13.97 132 TRP A C 1
ATOM 615 O O . TRP A 1 87 ? -1.343 70.614 20.746 1.00 15.75 132 TRP A O 1
#

Sequence (87 aa):
GDVGAGEQIFNANCAACHAGGQNVIMPEKTLEKEALDQYLAGGRTEKSIISQVTGGKNAMPAFGGRLSDEEIANVAAYVLASAEAGW

Nearest PDB structures (foldseek):
  3dmi-assembly1_A  TM=1.012E+00 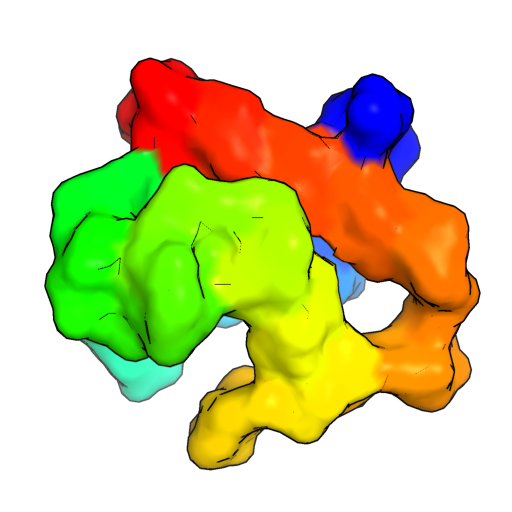 e=1.498E-15  Phaeodactylum tricornutum
  1cyi-assembly1_A  TM=9.792E-01  e=1.780E-10  Chlamydomonas reinhardtii
  1c6r-assembly1_A  TM=9.927E-01  e=4.930E-10  Tetradesmus obliquus
  1ctj-assembly1_A  TM=9.924E-01  e=7.963E-10  Chlorolobion braunii
  1ls9-assembly1_A  TM=9.843E-01  e=5.753E-09  Cladophora glomerata

Radius of gyration: 11.3 Å; Cα contacts (8 Å, |Δi|>4): 130; chains: 1; bounding box: 29×27×24 Å

Organism: Phaeodactylum tricornutum (NCBI:txid2850)

Foldseek 3Di:
DALVLLVVLCVVQPCVQAPLQAGNPDGQCGLAQVSQQPPQVVGLDLVSQLVCQQPPDDVGHHCVVVDPSVSSSNNSVNSSVCNVVSD

B-factor: mean 11.41, std 6.2, range [4.87, 36.18]

Solvent-accessible surface area: 4922 Å² total; per-residue (Å²): 89,78,73,36,30,0,80,129,21,6,95,85,41,18,27,97,45,23,60,50,0,81,22,102,92,92,95,128,91,17,20,44,72,108,12,10,77,129,76,19,70,68,19,72,59,53,170,11,9,56,75,47,13,46,54,18,102,146,66,45,80,61,24,40,82,185,22,57,112,121,66,0,27,12,0,0,11,34,8,43,49,15,0,97,84,48,75

CATH classification: 1.10.760.10

Secondary structure (DSSP, 8-state):
--HHHHHHHHHHHTHHHHGGG--SSSTTS-SSHHHHHHHSTT-SSHHHHHHHHHH-BTTBPP-TTTS-HHHHHHHHHHHHHHHHTT-